Protein AF-A0A4V2ZTH9-F1 (afdb_monomer)

Nearest PDB structures (foldseek):
  4rwx-assembly1_C  TM=7.001E-01  e=3.915E-03  Listeria monocytogenes EGD-e
  4rwx-assembly1_B  TM=7.212E-01  e=1.276E-02  Listeria monocytogenes EGD-e
  8h6s-assembly2_B  TM=5.799E-01  e=9.934E-02  Streptomyces halstedii
  5gar-assembly1_N  TM=5.879E-01  e=9.335E-02  Thermus thermophilus
  7f2r-assembly2_C  TM=6.034E-01  e=1.197E-01  Streptomyces halstedii

Structure (mmCIF, N/CA/C/O backbone):
data_AF-A0A4V2ZTH9-F1
#
_entry.id   AF-A0A4V2ZTH9-F1
#
loop_
_atom_site.group_PDB
_atom_site.id
_atom_site.type_symbol
_atom_site.label_atom_id
_atom_site.label_alt_id
_atom_site.label_comp_id
_atom_site.label_asym_id
_atom_site.label_entity_id
_atom_site.label_seq_id
_atom_site.pdbx_PDB_ins_code
_atom_site.Cartn_x
_atom_site.Cartn_y
_atom_site.Cartn_z
_atom_site.occupancy
_atom_site.B_iso_or_equiv
_atom_site.auth_seq_id
_atom_site.auth_comp_id
_atom_site.auth_asym_id
_atom_site.auth_atom_id
_atom_site.pdbx_PDB_model_num
ATOM 1 N N . MET A 1 1 ? 12.115 16.879 6.011 1.00 48.34 1 MET A N 1
ATOM 2 C CA . MET A 1 1 ? 11.485 15.550 6.098 1.00 48.34 1 MET A CA 1
ATOM 3 C C . MET A 1 1 ? 11.505 15.010 4.681 1.00 48.34 1 MET A C 1
ATOM 5 O O . MET A 1 1 ? 10.945 15.672 3.817 1.00 48.34 1 MET A O 1
ATOM 9 N N . ASN A 1 2 ? 12.288 13.962 4.410 1.00 59.16 2 ASN A N 1
ATOM 10 C CA . ASN A 1 2 ? 12.313 13.325 3.090 1.00 59.16 2 ASN A CA 1
ATOM 11 C C . ASN A 1 2 ? 11.161 12.321 3.079 1.00 59.16 2 ASN A C 1
ATOM 13 O O . ASN A 1 2 ? 11.283 11.275 3.704 1.00 59.16 2 ASN A O 1
ATOM 17 N N . ALA A 1 3 ? 10.033 12.694 2.478 1.00 71.81 3 ALA A N 1
ATOM 18 C CA . ALA A 1 3 ? 8.955 11.754 2.205 1.00 71.81 3 ALA A CA 1
ATOM 19 C C . ALA A 1 3 ? 9.290 11.030 0.902 1.00 71.81 3 ALA A C 1
ATOM 21 O O . ALA A 1 3 ? 9.651 11.675 -0.088 1.00 71.81 3 ALA A O 1
ATOM 22 N N . GLU A 1 4 ? 9.204 9.708 0.916 1.00 84.88 4 GLU A N 1
ATOM 23 C CA . GLU A 1 4 ? 9.448 8.890 -0.265 1.00 84.88 4 GLU A CA 1
ATOM 24 C C . GLU A 1 4 ? 8.115 8.557 -0.925 1.00 84.88 4 GLU A C 1
ATOM 26 O O . GLU A 1 4 ? 7.090 8.405 -0.257 1.00 84.88 4 GLU A O 1
ATOM 31 N N . ALA A 1 5 ? 8.114 8.513 -2.256 1.00 90.56 5 ALA A N 1
ATOM 32 C CA . ALA A 1 5 ? 6.929 8.177 -3.025 1.00 90.56 5 ALA A CA 1
ATOM 33 C C . ALA A 1 5 ? 6.946 6.688 -3.374 1.00 90.56 5 ALA A C 1
ATOM 35 O O . ALA A 1 5 ? 7.935 6.180 -3.905 1.00 90.56 5 ALA A O 1
ATOM 36 N N . ILE A 1 6 ? 5.835 6.007 -3.124 1.00 93.06 6 ILE A N 1
ATOM 37 C CA . ILE A 1 6 ? 5.582 4.640 -3.585 1.00 93.06 6 ILE A CA 1
ATOM 38 C C . ILE A 1 6 ? 4.379 4.634 -4.520 1.00 93.06 6 ILE A C 1
ATOM 40 O O . ILE A 1 6 ? 3.458 5.438 -4.359 1.00 93.06 6 ILE A O 1
ATOM 44 N N . PHE A 1 7 ? 4.403 3.748 -5.513 1.00 94.81 7 PHE A N 1
ATOM 45 C CA . PHE A 1 7 ? 3.403 3.696 -6.575 1.00 94.81 7 PHE A CA 1
ATOM 46 C C . PHE A 1 7 ? 2.745 2.324 -6.618 1.00 94.81 7 PHE A C 1
ATOM 48 O O . PHE A 1 7 ? 3.431 1.308 -6.646 1.00 94.81 7 PHE A O 1
ATOM 55 N N . PHE A 1 8 ? 1.417 2.298 -6.662 1.00 95.31 8 PHE A N 1
ATOM 56 C CA . PHE A 1 8 ? 0.635 1.072 -6.749 1.00 95.31 8 PHE A CA 1
ATOM 57 C C . PHE A 1 8 ? -0.268 1.089 -7.963 1.00 95.31 8 PHE A C 1
ATOM 59 O O . PHE A 1 8 ? -1.035 2.029 -8.144 1.00 95.31 8 PHE A O 1
ATOM 66 N N . GLU A 1 9 ? -0.237 0.024 -8.750 1.00 96.12 9 GLU A N 1
ATOM 67 C CA . GLU A 1 9 ? -1.211 -0.215 -9.807 1.00 96.12 9 GLU A CA 1
ATOM 68 C C . GLU A 1 9 ? -2.345 -1.102 -9.306 1.00 96.12 9 GLU A C 1
ATOM 70 O O . GLU A 1 9 ? -2.129 -2.081 -8.590 1.00 96.12 9 GLU A O 1
ATOM 75 N N . PHE A 1 10 ? -3.561 -0.777 -9.729 1.00 96.44 10 PHE A N 1
ATOM 76 C CA . PHE A 1 10 ? -4.766 -1.526 -9.404 1.00 96.44 10 PHE A CA 1
ATOM 77 C C . PHE A 1 10 ? -5.413 -2.060 -10.679 1.00 96.44 10 PHE A C 1
ATOM 79 O O . PHE A 1 10 ? -5.328 -1.458 -11.747 1.00 96.44 10 PHE A O 1
ATOM 86 N N . ASP A 1 11 ? -6.125 -3.180 -10.567 1.00 94.19 11 ASP A N 1
ATOM 87 C CA . ASP A 1 11 ? -6.838 -3.761 -11.712 1.00 94.19 11 ASP A CA 1
ATOM 88 C C . ASP A 1 11 ? -8.078 -2.948 -12.111 1.00 94.19 11 ASP A C 1
ATOM 90 O O . ASP A 1 11 ? -8.544 -3.024 -13.247 1.00 94.19 11 ASP A O 1
ATOM 94 N N . ASN A 1 12 ? -8.634 -2.177 -11.173 1.00 93.88 12 ASN A N 1
ATOM 95 C CA . ASN A 1 12 ? -9.809 -1.344 -11.391 1.00 93.88 12 ASN A CA 1
ATOM 96 C C . ASN A 1 12 ? -9.749 -0.057 -10.549 1.00 93.88 12 ASN A C 1
ATOM 98 O O . ASN A 1 12 ? -9.119 -0.008 -9.493 1.00 93.88 12 ASN A O 1
ATOM 102 N N . GLU A 1 13 ? -10.432 0.985 -11.023 1.00 94.69 13 GLU A N 1
ATOM 103 C CA . GLU A 1 13 ? -10.413 2.318 -10.408 1.00 94.69 13 GLU A CA 1
ATOM 104 C C . GLU A 1 13 ? -11.118 2.345 -9.045 1.00 94.69 13 GLU A C 1
ATOM 106 O O . GLU A 1 13 ? -10.681 3.046 -8.137 1.00 94.69 13 GLU A O 1
ATOM 111 N N . ALA A 1 14 ? -12.168 1.539 -8.859 1.00 95.56 14 ALA A N 1
ATOM 112 C CA . ALA A 1 14 ? -12.905 1.483 -7.598 1.00 95.56 14 ALA A CA 1
ATOM 113 C C . ALA A 1 14 ? -12.019 1.000 -6.437 1.00 95.56 14 ALA A C 1
ATOM 115 O O .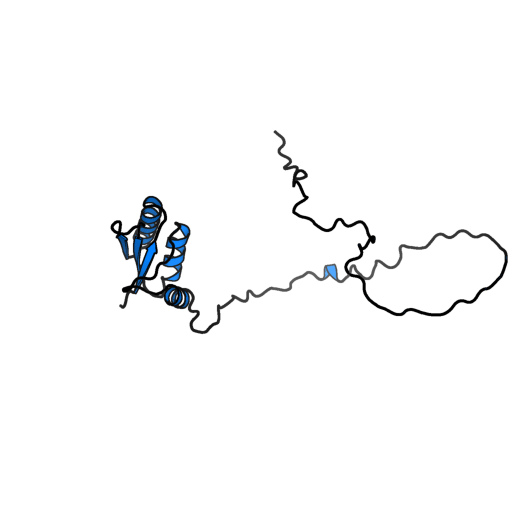 ALA A 1 14 ? -12.039 1.595 -5.363 1.00 95.56 14 ALA A O 1
ATOM 116 N N . SER A 1 15 ? -11.203 -0.032 -6.661 1.00 96.19 15 SER A N 1
ATOM 117 C CA . SER A 1 15 ? -10.195 -0.512 -5.712 1.00 96.19 15 SER A CA 1
ATOM 118 C C . SER A 1 15 ? -9.178 0.575 -5.364 1.00 96.19 15 SER A C 1
ATOM 120 O O . SER A 1 15 ? -8.881 0.775 -4.187 1.00 96.19 15 SER A O 1
ATOM 122 N N . ALA A 1 16 ? -8.688 1.307 -6.368 1.00 96.38 16 ALA A N 1
ATOM 123 C CA . ALA A 1 16 ? -7.723 2.384 -6.164 1.00 96.38 16 ALA A CA 1
ATOM 124 C C . ALA A 1 16 ? -8.316 3.539 -5.337 1.00 96.38 16 ALA A C 1
ATOM 126 O O . ALA A 1 16 ? -7.665 4.042 -4.425 1.00 96.38 16 ALA A O 1
ATOM 127 N N . LEU A 1 17 ? -9.573 3.913 -5.603 1.00 96.50 17 LEU A N 1
ATOM 128 C CA . LEU A 1 17 ? -10.300 4.938 -4.847 1.00 96.50 17 LEU A CA 1
ATOM 129 C C . LEU A 1 17 ? -10.585 4.512 -3.404 1.00 96.50 17 LEU A C 1
ATOM 131 O O . LEU A 1 17 ? -10.481 5.333 -2.496 1.00 96.50 17 LEU A O 1
ATOM 135 N N . LEU A 1 18 ? -10.927 3.240 -3.170 1.00 97.31 18 LEU A N 1
ATOM 136 C CA . LEU A 1 18 ? -11.099 2.715 -1.812 1.00 97.31 18 LEU A CA 1
ATOM 137 C C . LEU A 1 18 ? -9.785 2.778 -1.031 1.00 97.31 18 LEU A C 1
ATOM 139 O O . LEU A 1 18 ? -9.777 3.273 0.093 1.00 97.31 18 LEU A O 1
ATOM 143 N N . ALA A 1 19 ? -8.677 2.346 -1.640 1.00 96.88 19 ALA A N 1
ATOM 144 C CA . ALA A 1 19 ? -7.356 2.448 -1.029 1.00 96.88 19 ALA A CA 1
ATOM 145 C C . ALA A 1 19 ? -6.991 3.907 -0.722 1.00 96.88 19 ALA A C 1
ATOM 147 O O . ALA A 1 19 ? -6.596 4.215 0.400 1.00 96.88 19 ALA A O 1
ATOM 148 N N . GLN A 1 20 ? -7.180 4.809 -1.692 1.00 97.06 20 GLN A N 1
ATOM 149 C CA . GLN A 1 20 ? -6.934 6.240 -1.527 1.00 97.06 20 GLN A CA 1
ATOM 150 C C . GLN A 1 20 ? -7.747 6.820 -0.366 1.00 97.06 20 GLN A C 1
ATOM 152 O O . GLN A 1 20 ? -7.176 7.476 0.498 1.00 97.06 20 GLN A O 1
ATOM 157 N N . SER A 1 21 ? -9.056 6.555 -0.319 1.00 97.12 21 SER A N 1
ATOM 158 C CA . SER A 1 21 ? -9.934 7.074 0.732 1.00 97.12 21 SER A CA 1
ATOM 159 C C . SER A 1 21 ? -9.497 6.596 2.115 1.00 97.12 21 SER A C 1
ATOM 161 O O . SER A 1 21 ? -9.461 7.398 3.043 1.00 97.12 21 SER A O 1
ATOM 163 N N . THR A 1 22 ? -9.137 5.316 2.258 1.00 96.44 22 THR A N 1
ATOM 164 C CA . THR A 1 22 ? -8.636 4.761 3.525 1.00 96.44 22 THR A CA 1
ATOM 165 C C . THR A 1 22 ? -7.318 5.421 3.937 1.00 96.44 22 THR A C 1
ATOM 167 O O . THR A 1 22 ? -7.124 5.771 5.098 1.00 96.44 22 THR A O 1
ATOM 170 N N . LEU A 1 23 ? -6.401 5.617 2.988 1.00 95.56 23 LEU A N 1
ATOM 171 C CA . LEU A 1 23 ? -5.114 6.264 3.238 1.00 95.56 23 LEU A CA 1
ATOM 172 C C . LEU A 1 23 ? -5.297 7.731 3.654 1.00 95.56 23 LEU A C 1
ATOM 174 O O . LEU A 1 23 ? -4.739 8.160 4.662 1.00 95.56 23 LEU A O 1
ATOM 178 N N . GLU A 1 24 ? -6.116 8.495 2.937 1.00 95.44 24 GLU A N 1
ATOM 179 C CA . GLU A 1 24 ? -6.414 9.890 3.282 1.00 95.44 24 GLU A CA 1
ATOM 180 C C . GLU A 1 24 ? -7.114 10.005 4.646 1.00 95.44 24 GLU A C 1
ATOM 182 O O . GLU A 1 24 ? -6.790 10.899 5.430 1.00 95.44 24 GLU A O 1
ATOM 187 N N . GLU A 1 25 ? -8.014 9.073 4.978 1.00 95.88 25 GLU A N 1
ATOM 188 C CA . GLU A 1 25 ? -8.681 9.006 6.286 1.00 95.88 25 GLU A CA 1
ATOM 189 C C . GLU A 1 25 ? -7.687 8.796 7.437 1.00 95.88 25 GLU A C 1
ATOM 191 O O . GLU A 1 25 ? -7.817 9.407 8.500 1.00 95.88 25 GLU A O 1
ATOM 196 N N . LEU A 1 26 ? -6.659 7.977 7.216 1.00 94.06 26 LEU A N 1
ATOM 197 C CA . LEU A 1 26 ? -5.590 7.727 8.183 1.00 94.06 26 LEU A CA 1
ATOM 198 C C . LEU A 1 26 ? -4.515 8.831 8.192 1.00 94.06 26 LEU A C 1
ATOM 200 O O . LEU A 1 26 ? -3.594 8.782 9.009 1.00 94.06 26 LEU A O 1
ATOM 204 N N . GLY A 1 27 ? -4.645 9.844 7.328 1.00 92.75 27 GLY A N 1
ATOM 205 C CA . GLY A 1 27 ? -3.771 11.017 7.269 1.00 92.75 27 GLY A CA 1
ATOM 206 C C . GLY A 1 27 ? -2.587 10.902 6.306 1.00 92.75 27 GLY A C 1
ATOM 207 O O . GLY A 1 27 ? -1.702 11.759 6.334 1.00 92.75 27 GLY A O 1
ATOM 208 N N . TYR A 1 28 ? -2.551 9.879 5.450 1.00 93.38 28 TYR A N 1
ATOM 209 C CA . TYR A 1 28 ? -1.545 9.767 4.395 1.00 93.38 28 TYR A CA 1
ATOM 210 C C . TYR A 1 28 ? -1.814 10.772 3.269 1.00 93.38 28 TYR A C 1
ATOM 212 O O . TYR A 1 28 ? -2.952 11.142 2.987 1.00 93.38 28 TYR A O 1
ATOM 220 N N . THR A 1 29 ? -0.750 11.192 2.580 1.00 93.25 29 THR A N 1
ATOM 221 C CA . THR A 1 29 ? -0.867 11.988 1.351 1.00 93.25 29 THR A CA 1
ATOM 222 C C . THR A 1 29 ? -0.802 11.050 0.152 1.00 93.25 29 THR A C 1
ATOM 224 O O . THR A 1 29 ? 0.276 10.565 -0.194 1.00 93.25 29 THR A O 1
ATOM 227 N N . ALA A 1 30 ? -1.952 10.785 -0.467 1.00 93.56 30 ALA A N 1
ATOM 228 C CA . ALA A 1 30 ? -2.074 9.921 -1.636 1.00 93.56 30 ALA A CA 1
ATOM 229 C C . ALA A 1 30 ? -2.710 10.671 -2.815 1.00 93.56 30 ALA A C 1
ATOM 231 O O . ALA A 1 30 ? -3.499 11.594 -2.623 1.00 93.56 30 ALA A O 1
ATOM 232 N N . GLY A 1 31 ? -2.368 10.284 -4.042 1.00 93.25 31 GLY A N 1
ATOM 233 C CA . GLY A 1 31 ? -2.963 10.852 -5.247 1.00 93.25 31 GLY A CA 1
ATOM 234 C C . GLY A 1 31 ? -3.123 9.819 -6.352 1.00 93.25 31 GLY A C 1
ATOM 235 O O . GLY A 1 31 ? -2.217 9.035 -6.632 1.00 93.25 31 GLY A O 1
ATOM 236 N N . LEU A 1 32 ? -4.298 9.820 -6.976 1.00 94.38 32 LEU A N 1
ATOM 237 C CA . LEU A 1 32 ? -4.649 8.891 -8.041 1.00 94.38 32 LEU A CA 1
ATOM 238 C C . LEU A 1 32 ? -4.285 9.462 -9.417 1.00 94.38 32 LEU A C 1
ATOM 240 O O . LEU A 1 32 ? -4.644 10.589 -9.754 1.00 94.38 32 LEU A O 1
ATOM 244 N N . HIS A 1 33 ? -3.632 8.639 -10.225 1.00 92.00 33 HIS A N 1
ATOM 245 C CA . HIS A 1 33 ? -3.305 8.889 -11.618 1.00 92.00 33 HIS A CA 1
ATOM 246 C C . HIS A 1 33 ? -4.109 7.940 -12.501 1.00 92.00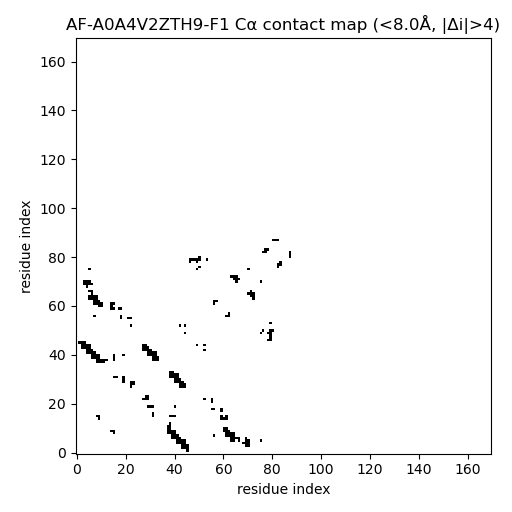 33 HIS A C 1
ATOM 248 O O . HIS A 1 33 ? -3.997 6.717 -12.400 1.00 92.00 33 HIS A O 1
ATOM 254 N N . SER A 1 34 ? -4.938 8.516 -13.367 1.00 84.12 34 SER A N 1
ATOM 255 C CA . SER A 1 34 ? -5.768 7.772 -14.329 1.00 84.12 34 SER A CA 1
ATOM 256 C C . SER A 1 34 ? -5.224 7.861 -15.757 1.00 84.12 34 SER A C 1
ATOM 258 O O . SER A 1 34 ? -5.797 7.288 -16.676 1.00 84.12 34 SER A O 1
ATOM 260 N N . GLU A 1 35 ? -4.129 8.597 -15.965 1.00 83.50 35 GLU A N 1
ATOM 261 C CA . GLU A 1 35 ? -3.452 8.739 -17.257 1.00 83.50 35 GLU A CA 1
ATOM 262 C C . GLU A 1 35 ? -2.642 7.502 -17.679 1.00 83.50 35 GLU A C 1
ATOM 264 O O . GLU A 1 35 ? -2.257 7.390 -18.846 1.00 83.50 35 GLU A O 1
ATOM 269 N N . PHE A 1 36 ? -2.376 6.583 -16.750 1.00 82.81 36 PHE A N 1
ATOM 270 C CA . PHE A 1 36 ? -1.656 5.341 -17.012 1.00 82.81 36 PHE A CA 1
ATOM 271 C C . PHE A 1 36 ? -2.580 4.250 -17.564 1.00 82.81 36 PHE A C 1
ATOM 273 O O . PHE A 1 36 ? -3.804 4.364 -17.566 1.00 82.81 36 PHE A O 1
ATOM 280 N N . ASN A 1 37 ? -1.979 3.163 -18.053 1.00 86.25 37 ASN A N 1
ATOM 281 C CA . ASN A 1 37 ? -2.726 2.031 -18.609 1.00 86.25 37 ASN A CA 1
ATOM 282 C C . ASN A 1 37 ? -3.570 1.299 -17.545 1.00 86.25 37 ASN A C 1
ATOM 284 O O . ASN A 1 37 ? -4.578 0.676 -17.872 1.00 86.25 37 ASN A O 1
ATOM 288 N N . HIS A 1 38 ? -3.154 1.402 -16.281 1.00 90.56 38 HIS A N 1
ATOM 289 C CA . HIS A 1 38 ? -3.869 0.934 -15.101 1.00 90.56 38 HIS A CA 1
ATOM 290 C C . HIS A 1 38 ? -4.044 2.106 -14.124 1.00 90.56 38 HIS A C 1
ATOM 292 O O . HIS A 1 38 ? -3.179 2.978 -14.091 1.00 90.56 38 HIS A O 1
ATOM 298 N N . PRO A 1 39 ? -5.128 2.154 -13.330 1.00 93.75 39 PRO A N 1
ATOM 299 C CA . PRO A 1 39 ? -5.259 3.116 -12.241 1.00 93.75 39 PRO A CA 1
ATOM 300 C C . PRO A 1 39 ? -4.064 3.010 -11.291 1.00 93.75 39 PRO A C 1
ATOM 302 O O . PRO A 1 39 ? -3.830 1.949 -10.707 1.00 93.75 39 PRO A O 1
ATOM 305 N N . THR A 1 40 ? -3.319 4.104 -11.139 1.00 95.06 40 THR A N 1
ATOM 306 C CA . THR A 1 40 ? -2.087 4.127 -10.347 1.00 95.06 40 THR A CA 1
ATOM 307 C C . THR A 1 40 ? -2.223 5.099 -9.188 1.00 95.06 40 THR A C 1
ATOM 309 O O . THR A 1 40 ? -2.481 6.281 -9.388 1.00 95.06 40 THR A O 1
ATOM 312 N N . LEU A 1 41 ? -2.014 4.627 -7.967 1.00 94.75 41 LEU A N 1
ATOM 313 C CA . LEU A 1 41 ? -1.975 5.457 -6.772 1.00 94.75 41 LEU A CA 1
ATOM 314 C C . LEU A 1 41 ? -0.522 5.786 -6.431 1.00 94.75 41 LEU A C 1
ATOM 316 O O . LEU A 1 41 ? 0.291 4.874 -6.303 1.00 94.75 41 LEU A O 1
ATOM 320 N N . HIS A 1 42 ? -0.199 7.062 -6.247 1.00 94.56 42 HIS A N 1
ATOM 321 C CA . HIS A 1 42 ? 1.044 7.467 -5.598 1.00 94.56 42 HIS A CA 1
ATOM 322 C C . HIS A 1 42 ? 0.767 7.776 -4.127 1.00 94.56 42 HIS A C 1
ATOM 324 O O . HIS A 1 42 ? -0.255 8.378 -3.804 1.00 94.56 42 HIS A O 1
ATOM 330 N N . ILE A 1 43 ? 1.680 7.400 -3.237 1.00 93.25 43 ILE A N 1
ATOM 331 C CA . ILE A 1 43 ? 1.564 7.660 -1.799 1.00 93.25 43 ILE A CA 1
ATOM 332 C C . ILE A 1 43 ? 2.892 8.229 -1.312 1.00 93.25 43 ILE A C 1
ATOM 334 O O . ILE A 1 43 ? 3.943 7.657 -1.591 1.00 93.25 43 ILE A O 1
ATOM 338 N N . GLN A 1 44 ? 2.848 9.350 -0.593 1.00 92.62 44 GLN A N 1
ATOM 339 C CA . GLN A 1 44 ? 4.003 9.885 0.124 1.00 92.62 44 GLN A CA 1
ATOM 340 C C . GLN A 1 44 ? 4.016 9.324 1.541 1.00 92.62 44 GLN A C 1
ATOM 342 O O . GLN A 1 44 ? 3.060 9.510 2.297 1.00 92.62 44 GLN A O 1
ATOM 347 N N . VAL A 1 45 ? 5.098 8.641 1.892 1.00 87.88 45 VAL A N 1
ATOM 348 C CA . VAL A 1 45 ? 5.217 7.904 3.150 1.00 87.88 45 VAL A CA 1
ATOM 349 C C . VAL A 1 45 ? 6.543 8.200 3.841 1.00 87.88 45 VAL A C 1
ATOM 351 O O . VAL A 1 45 ? 7.556 8.498 3.206 1.00 87.88 45 VAL A O 1
ATOM 354 N N . GLU A 1 46 ? 6.515 8.136 5.170 1.00 85.56 46 GLU A N 1
ATOM 355 C CA . GLU A 1 46 ? 7.708 8.108 6.014 1.00 85.56 46 GLU A CA 1
ATOM 356 C C . GLU A 1 46 ? 8.020 6.663 6.418 1.00 85.56 46 GLU A C 1
ATOM 358 O O . GLU A 1 46 ? 7.128 5.814 6.456 1.00 85.56 46 GLU A O 1
ATOM 363 N N . HIS A 1 47 ? 9.274 6.402 6.793 1.00 78.94 47 HIS A N 1
ATOM 364 C CA . HIS A 1 47 ? 9.752 5.065 7.153 1.00 78.94 47 HIS A CA 1
ATOM 365 C C . HIS A 1 47 ? 8.871 4.360 8.201 1.00 78.94 47 HIS A C 1
ATOM 367 O O . HIS A 1 47 ? 8.508 3.200 8.037 1.00 78.94 47 HIS A O 1
ATOM 373 N N . SER A 1 48 ? 8.447 5.083 9.243 1.00 79.44 48 SER A N 1
ATOM 374 C CA . SER A 1 48 ? 7.670 4.537 10.366 1.00 79.44 48 SER A CA 1
ATOM 375 C C . SER A 1 48 ? 6.250 4.087 10.011 1.00 79.44 48 SER A C 1
ATOM 377 O O . SER A 1 48 ? 5.633 3.367 10.793 1.00 79.44 48 SER A O 1
ATOM 379 N N . VAL A 1 49 ? 5.717 4.522 8.867 1.00 88.06 49 VAL A N 1
ATOM 380 C CA . VAL A 1 49 ? 4.343 4.230 8.423 1.00 88.06 49 VAL A CA 1
ATOM 381 C C . VAL A 1 49 ? 4.304 3.487 7.086 1.00 88.06 49 VAL A C 1
ATOM 383 O O . VAL A 1 49 ? 3.229 3.184 6.570 1.00 88.06 49 VAL A O 1
ATOM 386 N N . LEU A 1 50 ? 5.473 3.171 6.524 1.00 90.00 50 LEU A N 1
ATOM 387 C CA . LEU A 1 50 ? 5.605 2.535 5.219 1.00 90.00 50 LEU A CA 1
ATOM 388 C C . LEU A 1 50 ? 4.960 1.141 5.190 1.00 90.00 50 LEU A C 1
ATOM 390 O O . LEU A 1 50 ? 4.220 0.845 4.257 1.00 90.00 50 LEU A O 1
ATOM 394 N N . SER A 1 51 ? 5.168 0.314 6.221 1.00 92.06 51 SER A N 1
ATOM 395 C CA . SER A 1 51 ? 4.567 -1.028 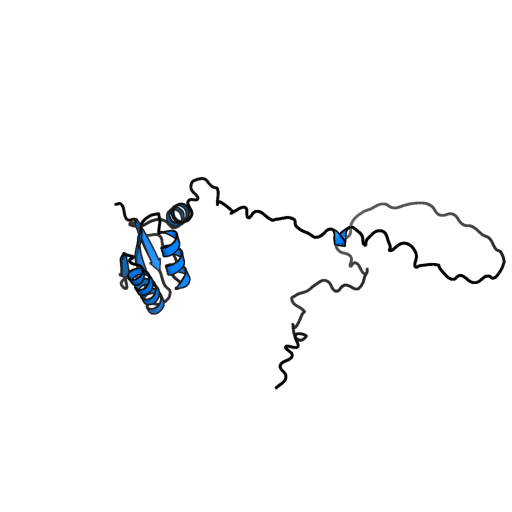6.311 1.00 92.06 51 SER A CA 1
ATOM 396 C C . SER A 1 51 ? 3.043 -0.991 6.273 1.00 92.06 51 SER A C 1
ATOM 398 O O . SER A 1 51 ? 2.429 -1.691 5.472 1.00 92.06 51 SER A O 1
ATOM 400 N N . SER A 1 52 ? 2.432 -0.107 7.062 1.00 93.25 52 SER A N 1
ATOM 401 C CA . SER A 1 52 ? 0.980 0.072 7.071 1.00 93.25 52 SER A CA 1
ATOM 402 C C . SER A 1 52 ? 0.457 0.544 5.710 1.00 93.25 52 SER A C 1
ATOM 404 O O . SER A 1 52 ? -0.554 0.027 5.237 1.00 93.25 52 SER A O 1
ATOM 406 N N . ALA A 1 53 ? 1.151 1.471 5.041 1.00 94.06 53 ALA A N 1
ATOM 407 C CA . ALA A 1 53 ? 0.768 1.910 3.701 1.00 94.06 53 ALA A CA 1
ATOM 408 C C . ALA A 1 53 ? 0.839 0.773 2.663 1.00 94.06 53 ALA A C 1
ATOM 410 O O . ALA A 1 53 ? -0.077 0.647 1.845 1.00 94.06 53 ALA A O 1
ATOM 411 N N . LEU A 1 54 ? 1.883 -0.072 2.715 1.00 93.94 54 LEU A N 1
ATOM 412 C CA . LEU A 1 54 ? 2.001 -1.263 1.863 1.00 93.94 54 LEU A CA 1
ATOM 413 C C . LEU A 1 54 ? 0.821 -2.218 2.087 1.00 93.94 54 LEU A C 1
ATOM 415 O O . LEU A 1 54 ? 0.166 -2.623 1.127 1.00 93.94 54 LEU A O 1
ATOM 419 N N . GLU A 1 55 ? 0.523 -2.537 3.347 1.00 94.19 55 GLU A N 1
ATOM 420 C CA . GLU A 1 55 ? -0.548 -3.464 3.722 1.00 94.19 55 GLU A CA 1
ATOM 421 C C . GLU A 1 55 ? -1.923 -2.972 3.264 1.00 94.19 55 GLU A C 1
ATOM 423 O O . GLU A 1 55 ? -2.692 -3.741 2.690 1.00 94.19 55 GLU A O 1
ATOM 428 N N . ILE A 1 56 ? -2.227 -1.685 3.469 1.00 96.19 56 ILE A N 1
ATOM 429 C CA . ILE A 1 56 ? -3.501 -1.091 3.046 1.00 96.19 56 ILE A CA 1
ATOM 430 C C . ILE A 1 56 ? -3.645 -1.183 1.526 1.00 96.19 56 ILE A C 1
ATOM 432 O O . ILE A 1 56 ? -4.660 -1.673 1.028 1.00 96.19 56 ILE A O 1
ATOM 436 N N . ALA A 1 57 ? -2.632 -0.744 0.774 1.00 95.81 57 ALA A N 1
ATOM 437 C CA . ALA A 1 57 ? -2.688 -0.766 -0.682 1.00 95.81 57 ALA A CA 1
ATOM 438 C C . ALA A 1 57 ? -2.870 -2.198 -1.215 1.00 95.81 57 ALA A C 1
ATOM 440 O O . ALA A 1 57 ? -3.741 -2.437 -2.055 1.00 95.81 57 ALA A O 1
ATOM 441 N N . GLN A 1 58 ? -2.123 -3.165 -0.675 1.00 95.00 58 GLN A N 1
ATOM 442 C CA . GLN A 1 58 ? -2.214 -4.575 -1.059 1.00 95.00 58 GLN A CA 1
ATOM 443 C C . GLN A 1 58 ? -3.552 -5.218 -0.668 1.00 95.00 58 GLN A C 1
ATOM 445 O O . GLN A 1 58 ? -4.112 -5.981 -1.457 1.00 95.00 58 GLN A O 1
ATOM 450 N N . ALA A 1 59 ? -4.122 -4.875 0.492 1.00 96.69 59 ALA A N 1
ATOM 451 C CA . ALA A 1 59 ? -5.435 -5.363 0.921 1.00 96.69 59 ALA A CA 1
ATOM 452 C C . ALA A 1 59 ? -6.565 -4.938 -0.034 1.00 96.69 59 ALA A C 1
ATOM 454 O O . ALA A 1 59 ? -7.553 -5.656 -0.194 1.00 96.69 59 ALA A O 1
ATOM 455 N N . HIS A 1 60 ? -6.401 -3.799 -0.711 1.00 96.00 60 HIS A N 1
ATOM 456 C CA . HIS A 1 60 ? -7.314 -3.319 -1.748 1.00 96.00 60 HIS A CA 1
ATOM 457 C C . HIS A 1 60 ? -6.960 -3.808 -3.168 1.00 96.00 60 HIS A C 1
ATOM 459 O O . HIS A 1 60 ? -7.633 -3.432 -4.131 1.00 96.00 60 HIS A O 1
ATOM 465 N N . GLY A 1 61 ? -5.953 -4.677 -3.310 1.00 95.00 61 GLY A N 1
ATOM 466 C CA . GLY A 1 61 ? -5.528 -5.266 -4.585 1.00 95.00 61 GLY A CA 1
ATOM 467 C C . GLY A 1 61 ? -4.461 -4.466 -5.337 1.00 95.00 61 GLY A C 1
ATOM 468 O O . GLY A 1 61 ? -4.249 -4.708 -6.524 1.00 95.00 61 GLY A O 1
ATOM 469 N N . GLY A 1 62 ? -3.807 -3.513 -4.674 1.00 95.62 62 GLY A N 1
ATOM 470 C CA . GLY A 1 62 ? -2.703 -2.746 -5.238 1.00 95.62 62 GLY A CA 1
ATOM 471 C C . GLY A 1 62 ? -1.441 -3.593 -5.372 1.00 95.62 62 GLY A C 1
ATOM 472 O O . GLY A 1 62 ? -1.020 -4.260 -4.426 1.00 95.62 62 GLY A O 1
ATOM 473 N N . ARG A 1 63 ? -0.807 -3.540 -6.542 1.00 94.94 63 ARG A N 1
ATOM 474 C CA . ARG A 1 63 ? 0.524 -4.105 -6.784 1.00 94.94 63 ARG A CA 1
ATOM 475 C C . ARG A 1 63 ? 1.542 -2.983 -6.810 1.00 94.94 63 ARG A C 1
ATOM 477 O O . ARG A 1 63 ? 1.355 -2.014 -7.541 1.00 94.94 63 ARG A O 1
ATOM 484 N N . LEU A 1 64 ? 2.594 -3.113 -6.010 1.00 93.94 64 LEU A N 1
ATOM 485 C CA . LEU A 1 64 ? 3.679 -2.141 -5.994 1.00 93.94 64 LEU A CA 1
ATOM 486 C C . LEU A 1 64 ? 4.378 -2.153 -7.359 1.00 93.94 64 LEU A C 1
ATOM 488 O O . LEU A 1 64 ? 4.648 -3.221 -7.907 1.00 93.94 64 LEU A O 1
ATOM 492 N N . VAL A 1 65 ? 4.640 -0.972 -7.910 1.00 92.19 65 VAL A N 1
ATOM 493 C CA . VAL A 1 65 ? 5.323 -0.817 -9.195 1.00 92.19 65 VAL A CA 1
ATOM 494 C C . VAL A 1 65 ? 6.517 0.109 -9.069 1.00 92.19 65 VAL A C 1
ATOM 496 O O . VAL A 1 65 ? 6.493 1.109 -8.350 1.00 92.19 65 VAL A O 1
ATOM 499 N N . GLU A 1 66 ? 7.576 -0.229 -9.796 1.00 89.75 66 GLU A N 1
ATOM 500 C CA . GLU A 1 66 ? 8.782 0.584 -9.831 1.00 89.75 66 GLU A CA 1
ATOM 501 C C . GLU A 1 66 ? 8.562 1.807 -10.718 1.00 89.75 66 GLU A C 1
ATOM 503 O O . GLU A 1 66 ? 8.209 1.701 -11.895 1.00 89.75 66 GLU A O 1
ATOM 508 N N . HIS A 1 67 ? 8.812 2.987 -10.158 1.00 81.88 67 HIS A N 1
ATOM 509 C CA . HIS A 1 67 ? 8.725 4.242 -10.888 1.00 81.88 67 HIS A CA 1
ATOM 510 C C . HIS A 1 67 ? 10.014 5.040 -10.697 1.00 81.88 67 HIS A C 1
ATOM 512 O O . HIS A 1 67 ? 10.570 5.082 -9.604 1.00 81.88 67 HIS A O 1
ATOM 518 N N . THR A 1 68 ? 10.471 5.742 -11.738 1.00 75.12 68 THR A N 1
ATOM 519 C CA . THR A 1 68 ? 11.748 6.493 -11.747 1.00 75.12 68 THR A CA 1
ATOM 520 C C . THR A 1 68 ? 11.878 7.527 -10.619 1.00 75.12 68 THR A C 1
ATOM 522 O O . THR A 1 68 ? 12.975 7.984 -10.312 1.00 75.12 68 THR A O 1
ATOM 525 N N . SER A 1 69 ? 10.756 7.945 -10.033 1.00 73.88 69 SER A N 1
ATOM 526 C CA . SER A 1 69 ? 10.685 8.967 -8.983 1.00 73.88 69 SER A CA 1
ATOM 527 C C . SER A 1 69 ? 10.256 8.416 -7.620 1.00 73.88 69 SER A C 1
ATOM 529 O O . SER A 1 69 ? 9.966 9.211 -6.730 1.00 73.88 69 SER A O 1
ATOM 531 N N . GLY A 1 70 ? 10.181 7.093 -7.463 1.00 80.81 70 GLY A N 1
ATOM 532 C CA . GLY A 1 70 ? 9.771 6.432 -6.227 1.00 80.81 70 GLY A CA 1
ATOM 533 C C . GLY A 1 70 ? 10.746 5.353 -5.772 1.00 80.81 70 GLY A C 1
ATOM 534 O O . GLY A 1 70 ? 11.786 5.138 -6.396 1.00 80.81 70 GLY A O 1
ATOM 535 N N . LEU A 1 71 ? 10.399 4.684 -4.674 1.00 82.75 71 LEU A N 1
ATOM 536 C CA . LEU A 1 71 ? 11.145 3.519 -4.207 1.00 82.75 71 LEU A CA 1
ATOM 537 C C . LEU A 1 71 ? 10.997 2.343 -5.168 1.00 82.75 71 LEU A C 1
ATOM 539 O O . LEU A 1 71 ? 9.933 2.124 -5.752 1.00 82.75 71 LEU A O 1
ATOM 543 N N . THR A 1 72 ? 12.072 1.565 -5.287 1.00 88.12 72 THR A N 1
ATOM 544 C CA . THR A 1 72 ? 11.990 0.230 -5.879 1.00 88.12 72 THR A CA 1
ATOM 545 C C . THR A 1 72 ? 11.223 -0.698 -4.942 1.00 88.12 72 THR A C 1
ATOM 547 O O . THR A 1 72 ? 11.124 -0.444 -3.737 1.00 88.12 72 THR A O 1
ATOM 550 N N . GLU A 1 73 ? 10.701 -1.803 -5.474 1.00 88.06 73 GLU A N 1
ATOM 551 C CA . GLU A 1 73 ? 10.004 -2.794 -4.651 1.00 88.06 73 GLU A CA 1
ATOM 552 C C . GLU A 1 73 ? 10.915 -3.347 -3.543 1.00 88.06 73 GLU A C 1
ATOM 554 O O . GLU A 1 73 ? 10.505 -3.468 -2.388 1.00 88.06 73 GLU A O 1
ATOM 559 N N . ASN A 1 74 ? 12.179 -3.629 -3.874 1.00 87.06 74 ASN A N 1
ATOM 560 C CA . ASN A 1 74 ? 13.133 -4.159 -2.906 1.00 87.06 74 ASN A CA 1
ATOM 561 C C . ASN A 1 74 ? 13.414 -3.165 -1.772 1.00 87.06 74 ASN A C 1
ATOM 563 O O . ASN A 1 74 ? 13.374 -3.550 -0.604 1.00 87.06 74 ASN A O 1
ATOM 567 N N . ASP A 1 75 ? 13.655 -1.897 -2.110 1.00 87.69 75 ASP A N 1
ATOM 568 C CA . ASP A 1 75 ? 13.945 -0.861 -1.118 1.00 87.69 75 ASP A CA 1
ATOM 569 C C . ASP A 1 75 ? 12.732 -0.600 -0.218 1.00 87.69 75 ASP A C 1
ATOM 571 O O . ASP A 1 75 ? 12.887 -0.485 0.998 1.00 87.69 75 ASP A O 1
ATOM 575 N N . ALA A 1 76 ? 11.521 -0.588 -0.788 1.00 87.25 76 ALA A N 1
ATOM 576 C CA . ALA A 1 76 ? 10.288 -0.415 -0.028 1.00 87.25 76 ALA A CA 1
ATOM 577 C C . ALA A 1 76 ? 10.101 -1.520 1.024 1.00 87.25 76 ALA A C 1
ATOM 579 O O . ALA A 1 76 ? 9.764 -1.221 2.167 1.00 87.25 76 ALA A O 1
ATOM 580 N N . TYR A 1 77 ? 10.365 -2.787 0.686 1.00 87.12 77 TYR A N 1
ATOM 581 C CA . TYR A 1 77 ? 10.260 -3.877 1.662 1.00 87.12 77 TYR A CA 1
ATOM 582 C C . TYR A 1 77 ? 11.356 -3.850 2.725 1.00 87.12 77 TYR A C 1
ATOM 584 O O . TYR A 1 77 ? 11.069 -4.113 3.894 1.00 87.12 77 TYR A O 1
ATOM 592 N N . ARG A 1 78 ? 12.601 -3.536 2.342 1.00 86.69 78 ARG A N 1
ATOM 593 C CA . ARG A 1 78 ? 13.715 -3.436 3.300 1.00 86.69 78 ARG A CA 1
ATOM 594 C C . ARG A 1 78 ? 13.421 -2.400 4.373 1.00 86.69 78 ARG A C 1
ATOM 596 O O . ARG A 1 78 ? 13.590 -2.704 5.549 1.00 86.69 78 ARG A O 1
ATOM 603 N N . GLN A 1 79 ? 12.937 -1.241 3.940 1.00 86.00 79 GLN A N 1
ATOM 604 C CA . GLN A 1 79 ? 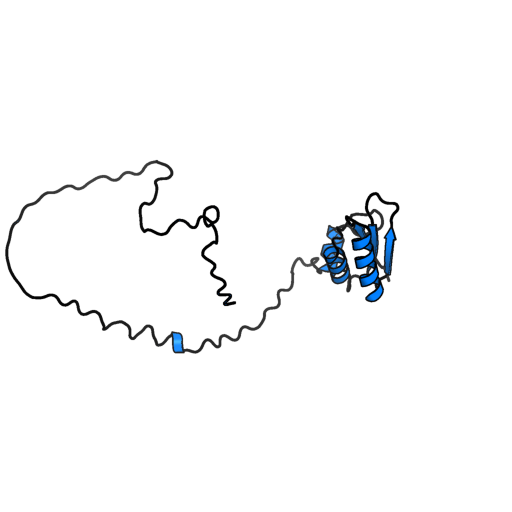12.522 -0.157 4.812 1.00 86.00 79 GLN A CA 1
ATOM 605 C C . GLN A 1 79 ? 11.291 -0.550 5.648 1.00 86.00 79 GLN A C 1
ATOM 607 O O . GLN A 1 79 ? 11.321 -0.513 6.870 1.00 86.00 79 GLN A O 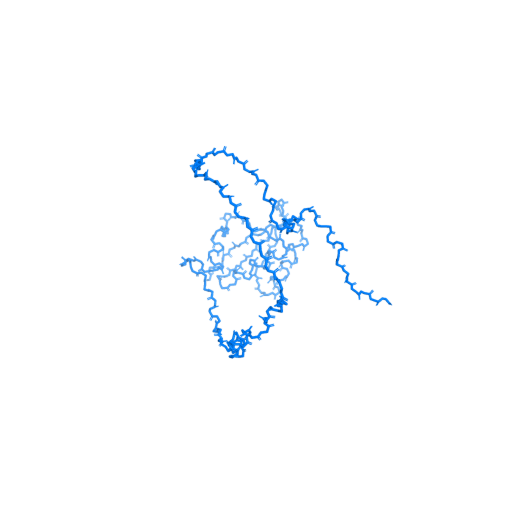1
ATOM 612 N N . ALA A 1 80 ? 10.209 -1.025 5.025 1.00 85.94 80 ALA A N 1
ATOM 613 C CA . ALA A 1 80 ? 8.962 -1.330 5.736 1.00 85.94 80 ALA A CA 1
ATOM 614 C C . ALA A 1 80 ? 9.135 -2.305 6.911 1.00 85.94 80 ALA A C 1
ATOM 616 O O . ALA A 1 80 ? 8.446 -2.188 7.926 1.00 85.94 80 ALA A O 1
ATOM 617 N N . TYR A 1 81 ? 10.031 -3.278 6.754 1.00 82.50 81 TYR A N 1
ATOM 618 C CA . TYR A 1 81 ? 10.229 -4.359 7.711 1.00 82.50 81 TYR A CA 1
ATOM 619 C C . TYR A 1 81 ? 11.589 -4.304 8.416 1.00 82.50 81 TYR A C 1
ATOM 621 O O . TYR A 1 81 ? 11.992 -5.318 8.987 1.00 82.50 81 TYR A O 1
ATOM 629 N N . ASP A 1 82 ? 12.306 -3.170 8.354 1.00 74.94 82 ASP A N 1
ATOM 630 C CA . ASP A 1 82 ? 13.639 -2.973 8.956 1.00 74.94 82 ASP A CA 1
ATOM 631 C C . ASP A 1 82 ? 14.577 -4.179 8.706 1.00 74.94 82 ASP A C 1
ATOM 633 O O . AS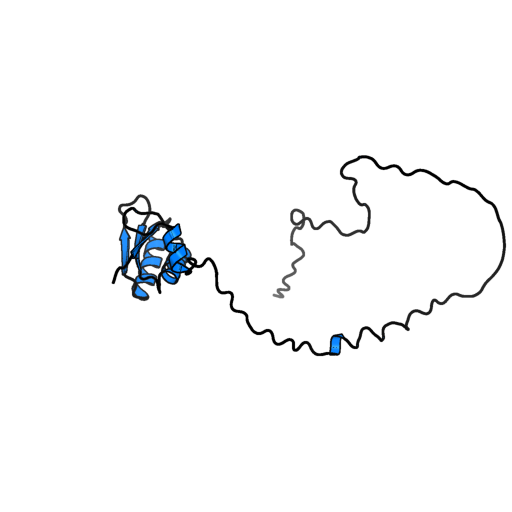P A 1 82 ? 15.315 -4.651 9.573 1.00 74.94 82 ASP A O 1
ATOM 637 N N . THR A 1 83 ? 14.534 -4.748 7.494 1.00 68.75 83 THR A N 1
ATOM 638 C CA . THR A 1 83 ? 15.287 -5.978 7.168 1.00 68.75 83 THR A CA 1
ATOM 639 C C . THR A 1 83 ? 16.752 -5.678 6.826 1.00 68.75 83 THR A C 1
ATOM 641 O O . THR A 1 83 ? 17.498 -6.573 6.425 1.00 68.75 83 THR A O 1
ATOM 644 N N . ASP A 1 84 ? 17.205 -4.433 7.000 1.00 64.81 84 ASP A N 1
ATOM 645 C CA . ASP A 1 84 ? 18.587 -4.021 6.738 1.00 64.81 84 ASP A CA 1
ATOM 646 C C . ASP A 1 84 ? 19.617 -4.815 7.552 1.00 64.81 84 ASP A C 1
ATOM 648 O O . ASP A 1 84 ? 20.686 -5.137 7.028 1.00 64.81 84 ASP A O 1
ATOM 652 N N . ASP A 1 85 ? 19.261 -5.236 8.767 1.00 62.78 85 ASP A N 1
ATOM 653 C CA . ASP A 1 85 ? 20.119 -6.073 9.611 1.00 62.78 85 ASP A CA 1
ATOM 654 C C . ASP A 1 85 ? 19.940 -7.583 9.361 1.00 62.78 85 ASP A C 1
ATOM 656 O O . ASP A 1 85 ? 20.646 -8.398 9.951 1.00 62.78 85 ASP A O 1
ATOM 660 N N . GLY A 1 86 ? 19.024 -7.991 8.473 1.00 61.34 86 GLY A N 1
ATOM 661 C CA . GLY A 1 86 ? 18.772 -9.397 8.135 1.00 61.34 86 GLY A CA 1
ATOM 662 C C . GLY A 1 86 ? 18.070 -10.213 9.229 1.00 61.34 86 GLY A C 1
ATOM 663 O O . GLY A 1 86 ? 17.952 -11.432 9.093 1.00 61.34 86 GLY A O 1
ATOM 664 N N . TYR A 1 87 ? 17.583 -9.568 10.295 1.00 61.19 87 TYR A N 1
ATOM 665 C CA . TYR A 1 87 ? 16.903 -10.225 11.412 1.00 61.19 87 TYR A CA 1
ATOM 666 C C . TYR A 1 87 ? 15.484 -9.682 11.588 1.00 61.19 87 TYR A C 1
ATOM 668 O O . TYR A 1 87 ? 15.285 -8.566 12.054 1.00 61.19 87 TYR A O 1
ATOM 676 N N . ILE A 1 88 ? 14.483 -10.511 11.295 1.00 64.44 88 ILE A N 1
ATOM 677 C CA . ILE A 1 88 ? 13.104 -10.256 11.724 1.00 64.44 88 ILE A CA 1
ATOM 678 C C . ILE A 1 88 ? 13.014 -10.664 13.199 1.00 64.44 88 ILE A C 1
ATOM 680 O O . ILE A 1 88 ? 13.246 -11.826 13.542 1.00 64.44 88 ILE A O 1
ATOM 684 N N . SER A 1 89 ? 12.700 -9.717 14.087 1.00 65.12 89 SER A N 1
ATOM 685 C CA . SER A 1 89 ? 12.548 -9.999 15.519 1.00 65.12 89 SER A CA 1
ATOM 686 C C . SER A 1 89 ? 11.280 -10.818 15.771 1.00 65.12 89 SER A C 1
ATOM 688 O O . SER A 1 89 ? 10.185 -10.270 15.853 1.00 65.12 89 SER A O 1
ATOM 690 N N . ILE A 1 90 ? 11.422 -12.138 15.913 1.00 67.69 90 ILE A N 1
ATOM 691 C CA . ILE A 1 90 ? 10.336 -13.011 16.373 1.00 67.69 90 ILE A CA 1
ATOM 692 C C . ILE A 1 90 ? 10.163 -12.798 17.886 1.00 67.69 90 ILE A C 1
ATOM 694 O O . ILE A 1 90 ? 11.107 -13.061 18.639 1.00 67.69 90 ILE A O 1
ATOM 698 N N . PRO A 1 91 ? 8.988 -12.361 18.374 1.00 71.69 91 PRO A N 1
ATOM 699 C CA . PRO A 1 91 ? 8.747 -12.249 19.805 1.00 71.69 91 PRO A CA 1
ATOM 700 C C . PRO A 1 91 ? 8.831 -13.633 20.461 1.00 71.69 91 PRO A C 1
ATOM 702 O O . PRO A 1 91 ? 7.983 -14.499 20.234 1.00 71.69 91 PRO A O 1
ATOM 705 N N . ALA A 1 92 ? 9.842 -13.843 21.304 1.00 65.38 92 ALA A N 1
ATOM 706 C CA . ALA A 1 92 ? 9.866 -14.976 22.217 1.00 65.38 92 ALA A CA 1
ATOM 707 C C . ALA A 1 92 ? 8.812 -14.723 23.304 1.00 65.38 92 ALA A C 1
ATOM 709 O O . ALA A 1 92 ? 9.051 -14.014 24.281 1.00 65.38 92 ALA A O 1
ATOM 710 N N . HIS A 1 93 ? 7.609 -15.253 23.116 1.00 68.88 93 HIS A N 1
ATOM 711 C CA . HIS A 1 93 ? 6.651 -15.370 24.204 1.00 68.88 93 HIS A CA 1
ATOM 712 C C . HIS A 1 93 ? 7.243 -16.325 25.252 1.00 68.88 93 HIS A C 1
ATOM 714 O O . HIS A 1 93 ? 7.768 -17.384 24.909 1.00 68.88 93 HIS A O 1
ATOM 720 N N . VAL A 1 94 ? 7.192 -15.954 26.533 1.00 67.12 94 VAL A N 1
ATOM 721 C CA . VAL A 1 94 ? 7.583 -16.859 27.620 1.00 67.12 94 VAL A CA 1
ATOM 722 C C . VAL A 1 94 ? 6.494 -17.923 27.733 1.00 67.12 94 VAL A C 1
ATOM 724 O O . VAL A 1 94 ? 5.395 -17.646 28.209 1.00 67.12 94 VAL A O 1
ATOM 727 N N . VAL A 1 95 ? 6.775 -19.130 27.246 1.00 66.44 95 VAL A N 1
ATOM 728 C CA . VAL A 1 95 ? 5.950 -20.307 27.526 1.00 66.44 95 VAL A CA 1
ATOM 729 C C . VAL A 1 95 ? 6.148 -20.651 29.002 1.00 66.44 95 VAL A C 1
ATOM 731 O O . VAL A 1 95 ? 7.246 -21.016 29.408 1.00 66.44 95 VAL A O 1
ATOM 734 N N . ASN A 1 96 ? 5.100 -20.521 29.818 1.00 65.06 96 ASN A N 1
ATOM 735 C CA . ASN A 1 96 ? 5.083 -21.140 31.141 1.00 65.06 96 ASN A CA 1
ATOM 736 C C . ASN A 1 96 ? 4.810 -22.635 30.945 1.00 65.06 96 ASN A C 1
ATOM 738 O O . ASN A 1 96 ? 3.705 -23.019 30.566 1.00 65.06 96 ASN A O 1
ATOM 742 N N . GLU A 1 97 ? 5.811 -23.476 31.187 1.00 63.50 97 GLU A N 1
ATOM 743 C CA . GLU A 1 97 ? 5.727 -24.940 31.128 1.00 63.50 97 GLU A CA 1
ATOM 744 C C . GLU A 1 97 ? 4.960 -25.519 32.333 1.00 63.50 97 GLU A C 1
ATOM 746 O O . GLU A 1 97 ? 5.437 -26.423 33.010 1.00 63.50 97 GLU A O 1
ATOM 751 N N . ASP A 1 98 ? 3.759 -25.019 32.627 1.00 65.19 98 ASP A N 1
ATOM 752 C CA . ASP A 1 98 ? 2.896 -25.612 33.659 1.00 65.19 98 ASP A CA 1
ATOM 753 C C . ASP A 1 98 ? 2.029 -26.720 33.040 1.00 65.19 98 ASP A C 1
ATOM 755 O O . ASP A 1 98 ? 0.804 -26.637 32.935 1.00 65.19 98 ASP A O 1
ATOM 759 N N . TRP A 1 99 ? 2.696 -27.757 32.529 1.00 61.62 99 TRP A N 1
ATOM 760 C CA . TRP A 1 99 ? 2.042 -29.024 32.220 1.00 61.62 99 TRP A CA 1
ATOM 761 C C . TRP A 1 99 ? 1.923 -29.793 33.535 1.00 61.62 99 TRP A C 1
ATOM 763 O O . TRP A 1 99 ? 2.922 -30.264 34.073 1.00 61.62 99 TRP A O 1
ATOM 773 N N . SER A 1 100 ? 0.710 -29.900 34.082 1.00 62.47 100 SER A N 1
ATOM 774 C CA . SER A 1 100 ? 0.484 -30.590 35.355 1.00 62.47 100 SER A CA 1
ATOM 775 C C . SER A 1 100 ? 1.009 -32.033 35.319 1.00 62.47 100 SER A C 1
ATOM 777 O O . SER A 1 100 ? 0.686 -32.809 34.419 1.00 62.47 100 SER A O 1
ATOM 779 N N . GLU A 1 101 ? 1.754 -32.403 36.360 1.00 54.72 101 GLU A N 1
ATOM 780 C CA . GLU A 1 101 ? 2.498 -33.659 36.581 1.00 54.72 101 GLU A CA 1
ATOM 781 C C . GLU A 1 101 ? 1.664 -34.967 36.515 1.00 54.72 101 GLU A C 1
ATOM 783 O O . GLU A 1 101 ? 2.198 -36.072 36.579 1.00 54.72 101 GLU A O 1
ATOM 788 N N . LEU A 1 102 ? 0.350 -34.862 36.293 1.00 54.88 102 LEU A N 1
ATOM 789 C CA . LEU A 1 102 ? -0.608 -35.965 36.142 1.00 54.88 102 LEU A CA 1
ATOM 790 C C . LEU A 1 102 ? -0.347 -36.883 34.933 1.00 54.88 102 LEU A C 1
ATOM 792 O O . LEU A 1 102 ? -0.811 -38.022 34.932 1.00 54.88 102 LEU A O 1
ATOM 796 N N . TYR A 1 103 ? 0.384 -36.425 33.912 1.00 55.72 103 TYR A N 1
ATOM 797 C CA . TYR A 1 103 ? 0.741 -37.270 32.765 1.00 55.72 103 TYR A CA 1
ATOM 798 C C . TYR A 1 103 ? 1.909 -38.226 33.051 1.00 55.72 103 TYR A C 1
ATOM 800 O O . TYR A 1 103 ? 1.979 -39.286 32.432 1.00 55.72 103 TYR A O 1
ATOM 808 N N . ALA A 1 104 ? 2.795 -37.901 33.999 1.00 55.91 104 ALA A N 1
ATOM 809 C CA . ALA A 1 104 ? 3.956 -38.737 34.311 1.00 55.91 104 ALA A CA 1
ATOM 810 C C . ALA A 1 104 ? 3.581 -39.983 35.135 1.00 55.91 104 ALA A C 1
ATOM 812 O O . ALA A 1 104 ? 4.195 -41.032 34.980 1.00 55.91 104 ALA A O 1
ATOM 813 N N . THR A 1 105 ? 2.535 -39.911 35.964 1.00 53.12 105 THR A N 1
ATOM 814 C CA . THR A 1 105 ? 2.211 -40.964 36.948 1.00 53.12 105 THR 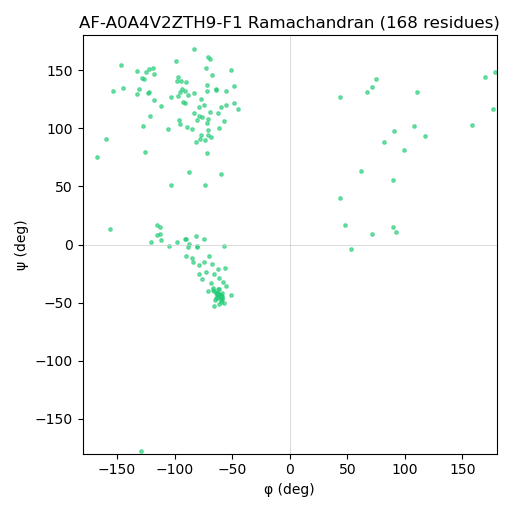A CA 1
ATOM 815 C C . THR A 1 105 ? 1.376 -42.130 36.389 1.00 53.12 105 THR A C 1
ATOM 817 O O . THR A 1 105 ? 1.231 -43.163 37.043 1.00 53.12 105 THR A O 1
ATOM 820 N N . ASN A 1 106 ? 0.818 -42.008 35.179 1.00 53.28 106 ASN A N 1
ATOM 821 C CA . ASN A 1 106 ? -0.063 -43.037 34.604 1.00 53.28 106 ASN A CA 1
ATOM 822 C C . ASN A 1 106 ? 0.668 -44.114 33.781 1.00 53.28 106 ASN A C 1
ATOM 824 O O . ASN A 1 106 ? 0.054 -45.124 33.438 1.00 53.28 106 ASN A O 1
ATOM 828 N N . ALA A 1 107 ? 1.959 -43.944 33.478 1.00 53.72 107 ALA A N 1
ATOM 829 C CA . ALA A 1 107 ? 2.724 -44.920 32.694 1.00 53.72 107 ALA A CA 1
ATOM 830 C C . ALA A 1 107 ? 3.179 -46.147 33.511 1.00 53.72 107 ALA A C 1
ATOM 832 O O . ALA A 1 107 ? 3.495 -47.188 32.943 1.00 53.72 107 ALA A O 1
ATOM 833 N N . GLU A 1 108 ? 3.179 -46.054 34.841 1.00 52.19 108 GLU A N 1
ATOM 834 C CA . GLU A 1 108 ? 3.764 -47.061 35.739 1.00 52.19 108 GLU A CA 1
ATOM 835 C C . GLU A 1 108 ? 2.753 -48.067 36.328 1.00 52.19 108 GLU A C 1
ATOM 837 O O . GLU A 1 108 ? 3.142 -48.975 37.055 1.00 52.19 108 GLU A O 1
ATOM 842 N N . ASN A 1 109 ? 1.464 -47.986 35.961 1.00 52.41 109 ASN A N 1
ATOM 843 C CA . ASN A 1 109 ? 0.411 -48.891 36.464 1.00 52.41 109 ASN A CA 1
ATOM 844 C C . ASN A 1 109 ? -0.238 -49.802 35.396 1.00 52.41 109 ASN A C 1
ATOM 846 O O . ASN A 1 109 ? -1.217 -50.487 35.688 1.00 52.41 109 ASN A O 1
ATOM 850 N N . ALA A 1 110 ? 0.284 -49.846 34.166 1.00 51.09 110 ALA A N 1
ATOM 851 C CA . ALA A 1 110 ? -0.305 -50.639 33.076 1.00 51.09 110 ALA A CA 1
ATOM 852 C C . ALA A 1 110 ? 0.246 -52.081 32.944 1.00 51.09 110 ALA A C 1
ATOM 854 O O . ALA A 1 110 ? -0.154 -52.798 32.029 1.00 51.09 110 ALA A O 1
ATOM 855 N N . ASP A 1 111 ? 1.117 -52.537 33.853 1.00 46.59 111 ASP A N 1
ATOM 856 C CA . ASP A 1 111 ? 1.811 -53.838 33.773 1.00 46.59 111 ASP A CA 1
ATOM 857 C C . ASP A 1 111 ? 1.214 -54.911 34.715 1.00 46.59 111 ASP A C 1
ATOM 859 O O . ASP A 1 111 ? 1.905 -55.497 35.545 1.00 46.59 111 ASP A O 1
ATOM 863 N N . SER A 1 112 ? -0.106 -55.152 34.683 1.00 51.41 112 SER A N 1
ATOM 864 C CA . SER A 1 112 ? -0.690 -56.268 35.470 1.00 51.41 112 SER A CA 1
ATOM 865 C C . SER A 1 112 ? -2.026 -56.855 34.997 1.00 51.41 112 SER A C 1
ATOM 867 O O . SER A 1 112 ? -2.636 -57.629 35.731 1.00 51.41 112 SER A O 1
ATOM 869 N N . LEU A 1 113 ? -2.503 -56.563 33.780 1.00 49.81 113 LEU A N 1
ATOM 870 C CA . LEU A 1 113 ? -3.829 -57.039 33.334 1.00 49.81 113 LEU A CA 1
ATOM 871 C C . LEU A 1 113 ? -3.837 -58.028 32.159 1.00 49.81 113 LEU A C 1
ATOM 873 O O . LEU A 1 113 ? -4.900 -58.282 31.599 1.00 49.81 113 LEU A O 1
ATOM 877 N N . TYR A 1 114 ? -2.711 -58.663 31.822 1.00 41.12 114 TYR A N 1
ATOM 878 C CA . TYR A 1 114 ? -2.707 -59.745 30.829 1.00 41.12 114 TYR A CA 1
ATOM 879 C C . TYR A 1 114 ? -2.077 -61.028 31.378 1.00 41.12 114 TYR A C 1
ATOM 881 O O . TYR A 1 114 ? -0.925 -61.354 31.109 1.00 41.12 114 TYR A O 1
ATOM 889 N N . ALA A 1 115 ? -2.855 -61.777 32.161 1.00 49.94 115 ALA A N 1
ATOM 890 C CA . ALA A 1 115 ? -2.567 -63.183 32.417 1.00 49.94 115 ALA A CA 1
ATOM 891 C C . ALA A 1 115 ? -3.131 -64.008 31.243 1.00 49.94 115 ALA A C 1
ATOM 893 O O . ALA A 1 115 ? -4.352 -64.037 31.074 1.00 49.94 115 ALA A O 1
ATOM 894 N N . PRO A 1 116 ? -2.302 -64.661 30.405 1.00 44.94 116 PRO A N 1
ATOM 895 C CA . PRO A 1 116 ? -2.815 -65.580 29.401 1.00 44.94 116 PRO A CA 1
ATOM 896 C C . PRO A 1 116 ? -3.342 -66.839 30.096 1.00 44.94 116 PRO A C 1
ATOM 898 O O . PRO A 1 116 ? -2.574 -67.666 30.588 1.00 44.94 116 PRO A O 1
ATOM 901 N N . ASP A 1 117 ? -4.666 -66.972 30.115 1.00 50.75 117 ASP A N 1
ATOM 902 C CA . ASP A 1 117 ? -5.368 -68.223 30.381 1.00 50.75 117 ASP A CA 1
ATOM 903 C C . ASP A 1 117 ? -4.904 -69.271 29.356 1.00 50.75 117 ASP A C 1
ATOM 905 O O . ASP A 1 117 ? -5.207 -69.187 28.164 1.00 50.75 117 ASP A O 1
ATOM 909 N N . ARG A 1 118 ? -4.081 -70.226 29.797 1.00 41.22 118 ARG A N 1
ATOM 910 C CA . ARG A 1 118 ? -3.757 -71.421 29.016 1.00 41.22 118 ARG A CA 1
ATOM 911 C C . ARG A 1 118 ? -4.014 -72.651 29.863 1.00 41.22 118 ARG A C 1
ATOM 913 O O . ARG A 1 118 ? -3.227 -73.009 30.739 1.00 41.22 118 ARG A O 1
ATOM 920 N N . GLY A 1 119 ? -5.160 -73.254 29.559 1.00 36.88 119 GLY A N 1
ATOM 921 C CA . GLY A 1 119 ? -5.576 -74.571 29.998 1.00 36.88 119 GLY A CA 1
ATOM 922 C C . GLY A 1 119 ? -4.519 -75.639 29.731 1.00 36.88 119 GLY A C 1
ATOM 923 O O . GLY A 1 119 ? -3.695 -75.549 28.820 1.00 36.88 119 GLY A O 1
ATOM 924 N N . ALA A 1 120 ? -4.554 -76.628 30.610 1.00 43.28 120 ALA A N 1
ATOM 925 C CA . ALA A 1 120 ? -3.662 -77.760 30.663 1.00 43.28 120 ALA A CA 1
ATOM 926 C C . ALA A 1 120 ? -4.225 -78.953 29.883 1.00 43.28 120 ALA A C 1
ATOM 928 O O . ALA A 1 120 ? -5.268 -79.466 30.272 1.00 43.28 120 ALA A O 1
ATOM 929 N N . ASP A 1 121 ? -3.466 -79.434 28.898 1.00 38.91 121 ASP A N 1
ATOM 930 C CA . ASP A 1 121 ? -3.368 -80.812 28.386 1.00 38.91 121 ASP A CA 1
ATOM 931 C C . ASP A 1 121 ? -2.537 -80.769 27.084 1.00 38.91 121 ASP A C 1
ATOM 933 O O . ASP A 1 121 ? -2.569 -79.795 26.352 1.00 38.91 121 ASP A O 1
ATOM 937 N N . GLY A 1 122 ? -1.678 -81.702 26.685 1.00 35.78 122 GLY A N 1
ATOM 938 C CA . GLY A 1 122 ? -1.314 -83.021 27.164 1.00 35.78 122 GLY A CA 1
ATOM 939 C C . GLY A 1 122 ? -0.691 -83.785 25.983 1.00 35.78 122 GLY A C 1
ATOM 940 O O . GLY A 1 122 ? -1.415 -84.281 25.138 1.00 35.78 122 GLY A O 1
ATOM 941 N N . ALA A 1 123 ? 0.643 -83.894 25.980 1.00 35.28 123 ALA A N 1
ATOM 942 C CA . ALA A 1 123 ? 1.478 -84.953 25.381 1.00 35.28 123 ALA A CA 1
ATOM 943 C C . ALA A 1 123 ? 1.587 -85.187 23.842 1.00 35.28 123 ALA A C 1
ATOM 945 O O . ALA A 1 123 ? 0.622 -85.474 23.148 1.00 35.28 123 ALA A O 1
ATOM 946 N N . ALA A 1 124 ? 2.867 -85.302 23.434 1.00 37.94 124 ALA A N 1
ATOM 947 C CA . ALA A 1 124 ? 3.482 -86.353 22.592 1.00 37.94 124 ALA A CA 1
ATOM 948 C C . ALA A 1 124 ? 3.904 -86.054 21.125 1.00 37.94 124 ALA A C 1
ATOM 950 O O . ALA A 1 124 ? 3.115 -86.162 20.199 1.00 37.94 124 ALA A O 1
ATOM 951 N N . ALA A 1 125 ? 5.229 -85.861 20.983 1.00 40.03 125 ALA A N 1
ATOM 952 C CA . ALA A 1 125 ? 6.200 -86.606 20.149 1.00 40.03 125 ALA A CA 1
ATOM 953 C C . ALA A 1 125 ? 6.237 -86.513 18.599 1.00 40.03 125 ALA A C 1
ATOM 955 O O . ALA A 1 125 ? 5.244 -86.730 17.918 1.00 40.03 125 ALA A O 1
ATOM 956 N N . GLY A 1 126 ? 7.479 -86.385 18.089 1.00 35.06 126 GLY A N 1
ATOM 957 C CA . GLY A 1 126 ? 7.944 -86.684 16.715 1.00 35.06 126 GLY A CA 1
ATOM 958 C C . GLY A 1 126 ? 8.461 -85.431 15.993 1.00 35.06 126 GLY A C 1
ATOM 959 O O . GLY A 1 126 ? 7.651 -84.597 15.619 1.00 35.06 126 GLY A O 1
ATOM 960 N N . ASP A 1 127 ? 9.754 -85.093 16.000 1.00 35.00 127 ASP A N 1
ATOM 961 C CA . ASP A 1 127 ? 10.924 -85.684 15.305 1.00 35.00 127 ASP A CA 1
ATOM 962 C C . ASP A 1 127 ? 11.014 -85.378 13.794 1.00 35.00 127 ASP A C 1
ATOM 964 O O . ASP A 1 127 ? 10.012 -85.402 13.085 1.00 35.00 127 ASP A O 1
ATOM 968 N N . SER A 1 128 ? 12.262 -85.181 13.352 1.00 45.94 128 SER A N 1
ATOM 969 C CA . SER A 1 128 ? 12.838 -84.962 12.011 1.00 45.94 128 SER A CA 1
ATOM 970 C C . SER A 1 128 ? 12.986 -83.523 11.472 1.00 45.94 128 SER A C 1
ATOM 972 O O . SER A 1 128 ? 12.054 -82.899 10.973 1.00 45.94 128 SER A O 1
ATOM 974 N N . ASP A 1 129 ? 14.219 -83.020 11.636 1.00 40.81 129 ASP A N 1
ATOM 975 C CA . ASP A 1 129 ? 15.204 -82.702 10.582 1.00 40.81 129 ASP A CA 1
ATOM 976 C C . ASP A 1 129 ? 14.735 -81.987 9.300 1.00 40.81 129 ASP A C 1
ATOM 978 O O . ASP A 1 129 ? 13.912 -82.502 8.555 1.00 40.81 129 ASP A O 1
ATOM 982 N N . ASP A 1 130 ? 15.380 -80.871 8.942 1.00 43.41 130 ASP A N 1
ATOM 983 C CA . ASP A 1 130 ? 16.401 -80.863 7.876 1.00 43.41 130 ASP A CA 1
ATOM 984 C C . ASP A 1 130 ? 16.950 -79.440 7.645 1.00 43.41 130 ASP A C 1
ATOM 986 O O . ASP A 1 130 ? 16.299 -78.418 7.855 1.00 43.41 130 ASP A O 1
ATOM 990 N N . SER A 1 131 ? 18.216 -79.409 7.264 1.00 45.59 131 SER A N 1
ATOM 991 C CA . SER A 1 131 ? 19.153 -78.298 7.266 1.00 45.59 131 SER A CA 1
ATOM 992 C C . SER A 1 131 ? 19.095 -77.530 5.946 1.00 45.59 131 SER A C 1
ATOM 994 O O . SER A 1 131 ? 19.093 -78.135 4.880 1.00 45.59 131 SER A O 1
ATOM 996 N N . GLY A 1 132 ? 19.176 -76.198 5.979 1.00 39.12 132 GLY A N 1
ATOM 997 C CA . GLY A 1 132 ? 19.253 -75.411 4.745 1.00 39.12 132 GLY A CA 1
ATOM 998 C C . GLY A 1 132 ? 19.640 -73.961 4.975 1.00 39.12 132 GLY A C 1
ATOM 999 O O . GLY A 1 132 ? 18.804 -73.070 4.920 1.00 39.12 132 GLY A O 1
ATOM 1000 N N . ASN A 1 133 ? 20.920 -73.737 5.260 1.00 43.25 133 ASN A N 1
ATOM 1001 C CA . ASN A 1 133 ? 21.543 -72.419 5.233 1.00 43.25 133 ASN A CA 1
ATOM 1002 C C . ASN A 1 133 ? 21.699 -71.920 3.782 1.00 43.25 133 ASN A C 1
ATOM 1004 O O . ASN A 1 133 ? 21.843 -72.733 2.866 1.00 43.25 133 ASN A O 1
ATOM 1008 N N . SER A 1 134 ? 21.894 -70.604 3.666 1.00 42.03 134 SER A N 1
ATOM 1009 C CA . SER A 1 134 ? 22.657 -69.855 2.646 1.00 42.03 134 SER A CA 1
ATOM 1010 C C . SER A 1 134 ? 21.846 -69.007 1.660 1.00 42.03 134 SER A C 1
ATOM 1012 O O . SER A 1 134 ? 20.944 -69.479 0.981 1.00 42.03 134 SER A O 1
ATOM 1014 N N . ASP A 1 135 ? 22.324 -67.765 1.547 1.00 37.28 135 ASP A N 1
ATOM 1015 C CA . ASP A 1 135 ? 22.357 -66.937 0.338 1.00 37.28 135 ASP A CA 1
ATOM 1016 C C . ASP A 1 135 ? 21.265 -65.881 0.143 1.00 37.28 135 ASP A C 1
ATOM 1018 O O . ASP A 1 135 ? 20.353 -65.992 -0.670 1.00 37.28 135 ASP A O 1
ATOM 1022 N N . ASN A 1 136 ? 21.493 -64.747 0.811 1.00 45.91 136 ASN A N 1
ATOM 1023 C CA . ASN A 1 136 ? 21.164 -63.439 0.254 1.00 45.91 136 ASN A CA 1
ATOM 1024 C C . ASN A 1 136 ? 22.367 -62.924 -0.563 1.00 45.91 136 ASN A C 1
ATOM 1026 O O . ASN A 1 136 ? 23.471 -62.830 -0.017 1.00 45.91 136 ASN A O 1
ATOM 1030 N N . PRO A 1 137 ? 22.158 -62.503 -1.820 1.00 42.81 137 PRO A N 1
ATOM 1031 C CA . PRO A 1 137 ? 22.714 -61.221 -2.221 1.00 42.81 137 PRO A CA 1
ATOM 1032 C C . PRO A 1 137 ? 21.692 -60.319 -2.926 1.00 42.81 137 PRO A C 1
ATOM 1034 O O . PRO A 1 137 ? 20.994 -60.692 -3.864 1.00 42.81 137 PRO A O 1
ATOM 1037 N N . VAL A 1 138 ? 21.711 -59.071 -2.467 1.00 44.72 138 VAL A N 1
ATOM 1038 C CA . VAL A 1 138 ? 21.104 -57.866 -3.032 1.00 44.72 138 VAL A CA 1
ATOM 1039 C C . VAL A 1 138 ? 21.409 -57.682 -4.528 1.00 44.72 138 VAL A C 1
ATOM 1041 O O . VAL A 1 138 ? 22.559 -57.808 -4.944 1.00 44.72 138 VAL A O 1
ATOM 1044 N N . SER A 1 139 ? 20.407 -57.309 -5.335 1.00 40.00 139 SER A N 1
ATOM 1045 C CA . SER A 1 139 ? 20.507 -56.215 -6.326 1.00 40.00 139 SER A CA 1
ATOM 1046 C C . SER A 1 139 ? 19.239 -56.048 -7.182 1.00 40.00 139 SER A C 1
ATOM 1048 O O . SER A 1 139 ? 18.910 -56.888 -8.007 1.00 40.00 139 SER A O 1
ATOM 1050 N N . GLY A 1 140 ? 18.601 -54.880 -7.035 1.00 43.78 140 GLY A N 1
ATOM 1051 C CA . GLY A 1 140 ? 18.012 -54.124 -8.145 1.00 43.78 140 GLY A CA 1
ATOM 1052 C C . GLY A 1 140 ? 16.631 -54.529 -8.663 1.00 43.78 140 GLY A C 1
ATOM 1053 O O . GLY A 1 140 ? 16.535 -55.178 -9.696 1.00 43.78 140 GLY A O 1
ATOM 1054 N N . ALA A 1 141 ? 15.572 -53.978 -8.068 1.00 37.38 141 ALA A N 1
ATOM 1055 C CA . ALA A 1 141 ? 14.348 -53.653 -8.800 1.00 37.38 141 ALA A CA 1
ATOM 1056 C C . ALA A 1 141 ? 13.617 -52.497 -8.107 1.00 37.38 141 ALA A C 1
ATOM 1058 O O . ALA A 1 141 ? 13.495 -52.450 -6.885 1.00 37.38 14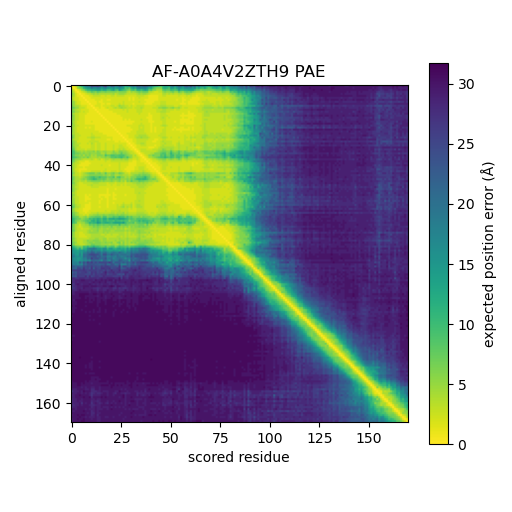1 ALA A O 1
ATOM 1059 N N . ALA A 1 142 ? 13.215 -51.515 -8.905 1.00 41.56 142 ALA A N 1
ATOM 1060 C CA . ALA A 1 142 ? 12.482 -50.343 -8.475 1.00 41.56 142 ALA A CA 1
ATOM 1061 C C . ALA A 1 142 ? 11.036 -50.704 -8.105 1.00 41.56 142 ALA A C 1
ATOM 1063 O O . ALA A 1 142 ? 10.370 -51.401 -8.861 1.00 41.56 142 ALA A O 1
ATOM 1064 N N . GLY A 1 143 ? 10.564 -50.134 -6.993 1.00 48.69 143 GLY A N 1
ATOM 1065 C CA . GLY A 1 143 ? 9.150 -49.858 -6.730 1.00 48.69 143 GLY A CA 1
ATOM 1066 C C . GLY A 1 143 ? 8.232 -51.072 -6.667 1.00 48.69 143 GLY A C 1
ATOM 1067 O O . GLY A 1 143 ? 7.299 -51.164 -7.460 1.00 48.69 143 GLY A O 1
ATOM 1068 N N . GLU A 1 144 ? 8.455 -51.961 -5.700 1.00 40.03 144 GLU A N 1
ATOM 1069 C CA . GLU A 1 144 ? 7.473 -52.983 -5.339 1.00 40.03 144 GLU A CA 1
ATOM 1070 C C . GLU A 1 144 ? 6.583 -52.505 -4.193 1.00 40.03 144 GLU A C 1
ATOM 1072 O O . GLU A 1 144 ? 7.015 -51.907 -3.208 1.00 40.03 144 GLU A O 1
ATOM 1077 N N . SER A 1 145 ? 5.300 -52.737 -4.418 1.00 50.06 145 SER A N 1
ATOM 1078 C CA . SER A 1 145 ? 4.149 -52.388 -3.610 1.00 50.06 145 SER A CA 1
ATOM 1079 C C . SER A 1 145 ? 4.258 -53.043 -2.234 1.00 50.06 145 SER A C 1
ATOM 1081 O O . SER A 1 145 ? 4.236 -54.270 -2.132 1.00 50.06 145 SER A O 1
ATOM 1083 N N . ASP A 1 146 ? 4.320 -52.237 -1.173 1.00 44.00 146 ASP A N 1
ATOM 1084 C CA . ASP A 1 146 ? 4.207 -52.743 0.193 1.00 44.00 146 ASP A CA 1
ATOM 1085 C C . ASP A 1 146 ? 2.750 -53.135 0.466 1.00 44.00 146 ASP A C 1
ATOM 1087 O O . ASP A 1 146 ? 1.901 -52.342 0.879 1.00 44.00 146 ASP A O 1
ATOM 1091 N N . SER A 1 147 ? 2.448 -54.395 0.159 1.00 52.62 147 SER A N 1
ATOM 1092 C CA . SER A 1 147 ? 1.299 -55.108 0.703 1.00 52.62 147 SER A CA 1
ATOM 1093 C C . SER A 1 147 ? 1.584 -55.414 2.170 1.00 52.62 147 SER A C 1
ATOM 1095 O O . SER A 1 147 ? 1.952 -56.530 2.529 1.00 52.62 147 SER A O 1
ATOM 1097 N N . GLY A 1 148 ? 1.415 -54.404 3.017 1.00 45.84 148 GLY A N 1
ATOM 1098 C CA . GLY A 1 148 ? 1.736 -54.502 4.429 1.00 45.84 148 GLY A CA 1
ATOM 1099 C C . GLY A 1 148 ? 1.012 -53.438 5.234 1.00 45.84 148 GLY A C 1
ATOM 1100 O O . GLY A 1 148 ? 1.543 -52.367 5.475 1.00 45.84 148 GLY A O 1
ATOM 1101 N N . ASN A 1 149 ? -0.187 -53.784 5.711 1.00 45.41 149 ASN A N 1
ATOM 1102 C CA . ASN A 1 149 ? -0.931 -53.080 6.761 1.00 45.41 149 ASN A CA 1
ATOM 1103 C C . ASN A 1 149 ? -1.894 -51.956 6.334 1.00 45.41 149 ASN A C 1
ATOM 1105 O O . ASN A 1 149 ? -1.805 -50.870 6.882 1.00 45.41 149 ASN A O 1
ATOM 1109 N N . GLY A 1 150 ? -2.854 -52.239 5.436 1.00 51.75 150 GLY A N 1
ATOM 1110 C CA . GLY A 1 150 ? -4.249 -51.723 5.436 1.00 51.75 150 GLY A CA 1
ATOM 1111 C C . GLY A 1 150 ? -4.538 -50.210 5.514 1.00 51.75 150 GLY A C 1
ATOM 1112 O O . GLY A 1 150 ? -5.700 -49.808 5.444 1.00 51.75 150 GLY A O 1
ATOM 1113 N N . ALA A 1 151 ? -3.528 -49.365 5.651 1.00 51.22 151 ALA A N 1
ATOM 1114 C CA . ALA A 1 151 ? -3.620 -47.929 5.712 1.00 51.22 151 ALA A CA 1
ATOM 1115 C C . ALA A 1 151 ? -3.522 -47.446 4.275 1.00 51.22 151 ALA A C 1
ATOM 1117 O O . ALA A 1 151 ? -2.455 -47.430 3.667 1.00 51.22 151 ALA A O 1
ATOM 1118 N N . LYS A 1 152 ? -4.687 -47.123 3.721 1.00 58.78 152 LYS A N 1
ATOM 1119 C CA . LYS A 1 152 ? -4.821 -46.393 2.465 1.00 58.78 152 LYS A CA 1
ATOM 1120 C C . LYS A 1 152 ? -3.831 -45.230 2.511 1.00 58.78 152 LYS A C 1
ATOM 1122 O O . LYS A 1 152 ? -3.914 -44.391 3.407 1.00 58.78 152 LYS A O 1
ATOM 1127 N N . VAL A 1 153 ? -2.861 -45.261 1.596 1.00 69.62 153 VAL A N 1
ATOM 1128 C CA . VAL A 1 153 ? -1.965 -44.137 1.327 1.00 69.62 153 VAL A CA 1
ATOM 1129 C C . VAL A 1 153 ? -2.873 -42.926 1.179 1.00 69.62 153 VAL A C 1
ATOM 1131 O O . VAL A 1 153 ? -3.830 -42.980 0.411 1.00 69.62 153 VAL A O 1
ATOM 1134 N N . PHE A 1 154 ? -2.653 -41.909 2.009 1.00 58.56 154 PHE A N 1
ATOM 1135 C CA . PHE A 1 154 ? -3.482 -40.713 2.020 1.00 58.56 154 PHE A CA 1
ATOM 1136 C C . PHE A 1 154 ? -3.375 -40.042 0.646 1.00 58.56 154 PHE A C 1
ATOM 1138 O O . PHE A 1 154 ? -2.371 -39.394 0.350 1.00 58.56 154 PHE A O 1
ATOM 1145 N N . ASP A 1 155 ? -4.381 -40.269 -0.197 1.00 69.75 155 ASP A N 1
ATOM 1146 C CA . ASP A 1 155 ? -4.518 -39.681 -1.523 1.00 69.75 155 ASP A CA 1
ATOM 1147 C C . ASP A 1 155 ? -5.616 -38.610 -1.468 1.00 69.75 155 ASP A C 1
ATOM 1149 O O . ASP A 1 155 ? -6.803 -38.937 -1.504 1.00 69.75 155 ASP A O 1
ATOM 1153 N N . PRO A 1 156 ? -5.249 -37.324 -1.355 1.00 67.31 156 PRO 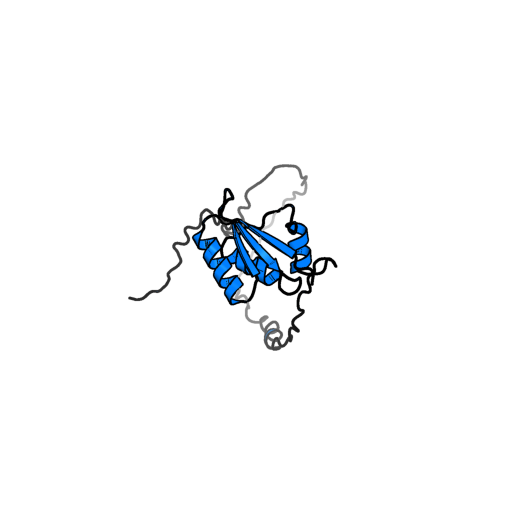A N 1
ATOM 1154 C CA . PRO A 1 156 ? -6.218 -36.236 -1.295 1.00 67.31 156 PRO A CA 1
ATOM 1155 C C . PRO A 1 156 ? -6.938 -36.003 -2.630 1.00 67.31 156 PRO A C 1
ATOM 1157 O O . PRO A 1 156 ? -7.882 -35.220 -2.668 1.00 67.31 156 PRO A O 1
ATOM 1160 N N . SER A 1 157 ? -6.493 -36.631 -3.726 1.00 69.06 157 SER A N 1
ATOM 1161 C CA . SER A 1 157 ? -7.157 -36.517 -5.026 1.00 69.06 157 SER A CA 1
ATOM 1162 C C . SER A 1 157 ? -8.324 -37.492 -5.207 1.00 69.06 157 SER A C 1
ATOM 1164 O O . SER A 1 157 ? -9.141 -37.271 -6.097 1.00 69.06 157 SER A O 1
ATOM 1166 N N . ASP A 1 158 ? -8.428 -38.509 -4.344 1.00 64.12 158 ASP A N 1
ATOM 1167 C CA . ASP A 1 158 ? -9.466 -39.553 -4.379 1.00 64.12 158 ASP A CA 1
ATOM 1168 C C . ASP A 1 158 ? -10.438 -39.466 -3.174 1.00 64.12 158 ASP A C 1
ATOM 1170 O O . ASP A 1 158 ? -11.312 -40.315 -3.003 1.00 64.12 158 ASP A O 1
ATOM 1174 N N . ASP A 1 159 ? -10.299 -38.448 -2.309 1.00 74.12 159 ASP A N 1
ATOM 1175 C CA . ASP A 1 159 ? -11.202 -38.211 -1.171 1.00 74.12 159 ASP A CA 1
ATOM 1176 C C . ASP A 1 159 ? -12.282 -37.173 -1.532 1.00 74.12 159 ASP A C 1
ATOM 1178 O O . ASP A 1 159 ? -12.027 -35.973 -1.632 1.00 74.12 159 ASP A O 1
ATOM 1182 N N . ASP A 1 160 ? -13.520 -37.638 -1.715 1.00 66.50 160 ASP A N 1
ATOM 1183 C CA . ASP A 1 160 ? -14.669 -36.825 -2.145 1.00 66.50 160 ASP A CA 1
ATOM 1184 C C . ASP A 1 160 ? -15.240 -35.894 -1.049 1.00 66.50 160 ASP A C 1
ATOM 1186 O O . ASP A 1 160 ? -16.287 -35.276 -1.256 1.00 66.50 160 ASP A O 1
ATOM 1190 N N . TYR A 1 161 ? -14.623 -35.814 0.142 1.00 61.53 161 TYR A N 1
ATOM 1191 C CA . TYR A 1 161 ? -15.049 -34.989 1.296 1.00 61.53 161 TYR A CA 1
ATOM 1192 C C . TYR A 1 161 ? -16.546 -35.091 1.677 1.00 61.53 161 TYR A C 1
ATOM 1194 O O . TYR A 1 161 ? -17.079 -34.288 2.445 1.00 61.53 161 TYR A O 1
ATOM 1202 N N . SER A 1 162 ? -17.243 -36.118 1.193 1.00 68.44 162 SER A N 1
ATOM 1203 C CA . SER A 1 162 ? -18.691 -36.306 1.339 1.00 68.44 162 SER A CA 1
ATOM 1204 C C . SER A 1 162 ? -19.097 -36.890 2.695 1.00 68.44 162 SER A C 1
ATOM 1206 O O . SER A 1 162 ? -20.280 -37.041 2.990 1.00 68.44 162 SER A O 1
ATOM 1208 N N . HIS A 1 163 ? -18.117 -37.190 3.547 1.00 67.69 163 HIS A N 1
ATOM 1209 C CA . HIS A 1 163 ? -18.310 -37.697 4.902 1.00 67.69 163 HIS A CA 1
ATOM 1210 C C . HIS A 1 163 ? -18.474 -36.580 5.950 1.00 67.69 163 HIS A C 1
ATOM 1212 O O . HIS A 1 163 ? -18.646 -36.872 7.135 1.00 67.69 163 HIS A O 1
ATOM 1218 N N . PHE A 1 164 ? -18.429 -35.306 5.541 1.00 64.50 164 PHE A N 1
ATOM 1219 C CA . PHE A 1 164 ? -18.702 -34.182 6.431 1.00 64.50 164 PHE A CA 1
ATOM 1220 C C . PHE A 1 164 ? -20.215 -34.018 6.650 1.00 64.50 164 PHE A C 1
ATOM 1222 O O . PHE A 1 164 ? -20.899 -33.307 5.915 1.00 64.50 164 PHE A O 1
ATOM 1229 N N . ASP A 1 165 ? -20.746 -34.677 7.682 1.00 65.06 165 ASP A N 1
ATOM 1230 C CA . ASP A 1 165 ? -22.098 -34.421 8.191 1.00 65.06 165 ASP A CA 1
ATOM 1231 C C . ASP A 1 165 ? -22.068 -33.196 9.118 1.00 65.06 165 ASP A C 1
ATOM 1233 O O . ASP A 1 165 ? -21.859 -33.290 10.333 1.00 65.06 165 ASP A O 1
ATOM 1237 N N . ALA A 1 166 ? -22.241 -32.009 8.533 1.00 64.88 166 ALA A N 1
ATOM 1238 C CA . ALA A 1 166 ? -22.574 -30.817 9.296 1.00 64.88 166 ALA A CA 1
ATOM 1239 C C . ALA A 1 166 ? -23.993 -31.018 9.825 1.00 64.88 166 ALA A C 1
ATOM 1241 O O . ALA A 1 166 ? -24.935 -30.724 9.100 1.00 64.88 166 ALA A O 1
ATOM 1242 N N . GLY A 1 167 ? -24.139 -31.557 11.041 1.00 54.84 167 GLY A N 1
ATOM 1243 C CA . GLY A 1 167 ? -25.409 -31.924 11.680 1.00 54.84 167 GLY A CA 1
ATOM 1244 C C . GLY A 1 167 ? -26.411 -30.774 11.873 1.00 54.84 167 GLY A C 1
ATOM 1245 O O . GLY A 1 167 ? -26.824 -30.473 12.995 1.00 54.84 167 GLY A O 1
ATOM 1246 N N . VAL A 1 168 ? -26.836 -30.145 10.780 1.00 63.47 168 VAL A N 1
ATOM 1247 C CA . VAL A 1 168 ? -27.861 -29.116 10.693 1.00 63.47 168 VAL A CA 1
ATOM 1248 C C . VAL A 1 168 ? -29.197 -29.830 10.794 1.00 63.47 168 VAL A C 1
ATOM 1250 O O . VAL A 1 168 ? -29.751 -30.344 9.824 1.00 63.47 168 VAL A O 1
ATOM 1253 N N . ARG A 1 169 ? -29.706 -29.893 12.020 1.00 57.03 169 ARG A N 1
ATOM 1254 C CA . ARG A 1 169 ? -31.086 -30.284 12.287 1.00 57.03 169 ARG A CA 1
ATOM 1255 C C . ARG A 1 169 ? -31.967 -29.066 12.002 1.00 57.03 169 ARG A C 1
ATOM 1257 O O . ARG A 1 169 ? -31.856 -28.071 12.716 1.00 57.03 169 ARG A O 1
ATOM 1264 N N . LEU A 1 170 ? -32.759 -29.147 10.932 1.00 52.25 170 LEU A N 1
ATOM 1265 C CA . LEU A 1 170 ? -33.823 -28.195 10.584 1.00 52.25 170 LEU A CA 1
ATOM 1266 C C . LEU A 1 170 ? -35.012 -28.316 11.544 1.00 52.25 170 LEU A C 1
ATOM 1268 O O . LEU A 1 170 ? -35.334 -29.463 11.934 1.00 52.25 170 LEU A O 1
#

Organism: NCBI:txid2547395

Secondary structure (DSSP, 8-state):
--PEEEEEE-SSHHHHHHHHHHHHHTT-EEEEE-SSSS-EEEEEE-GGGHHHHHHHHHHTTPEEE--TTS--HHHHHHHHTTGGGS--------------GGGTTTTTS-SSS-----------------------------------S------TTS---TT-------

Solvent-accessible surface area (backbone atoms only — not comparable to full-atom values): 11432 Å² total; per-residue (Å²): 134,86,64,46,36,42,37,27,39,20,95,42,59,68,40,45,50,53,32,43,52,55,40,46,74,74,68,43,54,61,49,81,39,74,89,52,100,44,35,30,38,39,35,49,38,47,70,95,50,33,42,60,52,53,50,49,34,40,76,44,56,32,40,81,45,74,44,100,83,37,44,44,67,68,58,47,51,35,53,37,61,57,41,82,81,73,57,80,86,73,82,81,74,84,78,78,85,78,71,71,71,74,71,72,69,64,74,81,74,73,87,79,83,79,80,83,88,72,83,91,83,81,88,85,90,84,87,82,88,87,88,82,85,88,85,87,80,91,80,90,80,84,87,78,81,82,89,74,76,96,66,74,75,89,51,80,90,78,59,82,72,78,82,70,77,75,85,77,80,128

Radius of gyration: 34.78 Å; Cα contacts (8 Å, |Δi|>4): 149; chains: 1; bounding box: 56×102×56 Å

Foldseek 3Di:
DDWFKWKWFAQDPVLVVQLVVVCVVVPWDKDWDPPDPTIMIITTDDLVCLLVNVVSSVVSPIDTDDDPRGDDPVRSVCSNQVCPVVDRDDDPDDDPPPPDPVVVPPVPPPPDPDDDDDDDDDDDDDDDDDDDDDDDDDDDDPDDDPPDDDDPPPDPVPDPVPPDCPPDDD

Sequence (170 aa):
MNAEAIFFEFDNEASALLAQSTLEELGYTAGLHSEFNHPTLHIQVEHSVLSSALEIAQAHGGRLVEHTSGLTENDAYRQAYDTDDGYISIPAHVVNEDWSELYATNAENADSLYAPDRGADGAAAGDSDDSGNSDNPVSGAAGESDSGNGAKVFDPSDDDYSHFDAGVRL

Mean predicted aligned error: 20.41 Å

pLDDT: mean 70.98, std 20.62, range [35.0, 97.31]